Protein AF-A0AAD5FD93-F1 (afdb_monomer_lite)

Organism: Silurus asotus (NCBI:txid30991)

Sequence (125 aa):
MLQTLHIDLDTFLQDMDVNIAHFRHVIRQFSCHVGTFRDMEDEWSETQEKALRRDTHDCPICLSPLRSAEVVLLSCSHLLHQSCLRESELACQDRDATCPLCRSQYVSVPVPDSALLAYRTRYGS

pLDDT: mean 74.2, std 15.77, range [40.16, 93.19]

InterPro domains:
  IPR001841 Zinc finger, RING-type [PF14634] (58-103)
  IPR001841 Zinc finger, RING-type [PS50089] (59-103)
  IPR001841 Zinc finger, RING-type [SM00184] (59-102)
  IPR013083 Zinc finger, RING/FYVE/PHD-type [G3DSA:3.30.40.10] (35-111)
  IPR042862 RING finger protein 32 [PTHR14991] (7-109)

Structure (mmCIF, N/CA/C/O backbone):
data_AF-A0AAD5FD93-F1
#
_entry.id   AF-A0AAD5FD93-F1
#
loop_
_atom_site.group_PDB
_atom_site.id
_atom_site.type_symbol
_atom_site.label_atom_id
_atom_site.label_alt_id
_atom_site.label_comp_id
_atom_site.label_asym_id
_atom_site.label_entity_id
_atom_site.label_seq_id
_atom_site.pdbx_PDB_ins_code
_atom_site.Cartn_x
_atom_site.Cartn_y
_atom_site.Cartn_z
_atom_site.occupancy
_atom_site.B_iso_or_equiv
_atom_site.auth_seq_id
_atom_site.auth_comp_id
_atom_site.auth_asym_id
_atom_site.auth_atom_id
_atom_site.pdbx_PDB_model_num
ATOM 1 N N . MET A 1 1 ? 67.639 -6.539 -17.366 1.00 44.06 1 MET A N 1
ATOM 2 C CA . MET A 1 1 ? 66.647 -5.666 -18.027 1.00 44.06 1 MET A CA 1
ATOM 3 C C . MET A 1 1 ? 65.286 -6.304 -17.801 1.00 44.06 1 MET A C 1
ATOM 5 O O . MET A 1 1 ? 64.961 -7.267 -18.480 1.00 44.06 1 MET A O 1
ATOM 9 N N . LEU A 1 2 ? 64.572 -5.900 -16.749 1.00 47.09 2 LEU A N 1
ATOM 10 C CA . LEU A 1 2 ? 63.269 -6.483 -16.422 1.00 47.09 2 LEU A CA 1
ATOM 11 C C . LEU A 1 2 ? 62.231 -5.864 -17.362 1.00 47.09 2 LEU A C 1
ATOM 13 O O . LEU A 1 2 ? 61.928 -4.681 -17.244 1.00 47.09 2 LEU A O 1
ATOM 17 N N . GLN A 1 3 ? 61.762 -6.648 -18.334 1.00 50.34 3 GLN A N 1
ATOM 18 C CA . GLN A 1 3 ? 60.667 -6.267 -19.219 1.00 50.34 3 GLN A CA 1
ATOM 19 C C . GLN A 1 3 ? 59.382 -6.248 -18.394 1.00 50.34 3 GLN A C 1
ATOM 21 O O . GLN A 1 3 ? 58.836 -7.285 -18.023 1.00 50.34 3 GLN A O 1
ATOM 26 N N . THR A 1 4 ? 58.955 -5.043 -18.043 1.00 56.34 4 THR A N 1
ATOM 27 C CA . THR A 1 4 ? 57.694 -4.772 -17.364 1.00 56.34 4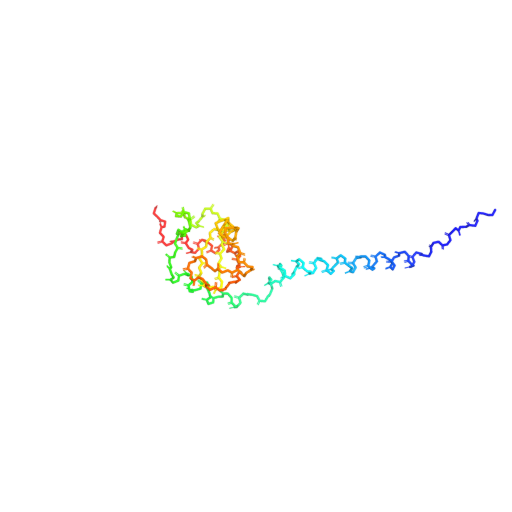 THR A CA 1
ATOM 28 C C . THR A 1 4 ? 56.550 -5.234 -18.259 1.00 56.34 4 THR A C 1
ATOM 30 O O . THR A 1 4 ? 56.420 -4.742 -19.381 1.00 56.34 4 THR A O 1
ATOM 33 N N . LEU A 1 5 ? 55.737 -6.180 -17.778 1.00 58.56 5 LEU A N 1
ATOM 34 C CA . LEU A 1 5 ? 54.456 -6.498 -18.401 1.00 58.56 5 LEU A CA 1
ATOM 35 C C . LEU A 1 5 ? 53.631 -5.212 -18.441 1.00 58.56 5 LEU A C 1
ATOM 37 O O . LEU A 1 5 ? 53.185 -4.717 -17.407 1.00 58.56 5 LEU A O 1
ATOM 41 N N . HIS A 1 6 ? 53.470 -4.671 -19.643 1.00 61.00 6 HIS A N 1
ATOM 42 C CA . HIS A 1 6 ? 52.584 -3.558 -19.928 1.00 61.00 6 HIS A CA 1
ATOM 43 C C . HIS A 1 6 ? 51.153 -4.096 -19.894 1.00 61.00 6 HIS A C 1
ATOM 45 O O . HIS A 1 6 ? 50.553 -4.380 -20.928 1.00 61.00 6 HIS A O 1
ATOM 51 N N . ILE A 1 7 ? 50.638 -4.336 -18.688 1.00 64.25 7 ILE A N 1
ATOM 52 C CA . ILE A 1 7 ? 49.201 -4.487 -18.503 1.00 64.25 7 ILE A CA 1
ATOM 53 C C . ILE A 1 7 ? 48.664 -3.082 -18.691 1.00 64.25 7 ILE A C 1
ATOM 55 O O . ILE A 1 7 ? 48.857 -2.212 -17.843 1.00 64.25 7 ILE A O 1
ATOM 59 N N . ASP A 1 8 ? 48.118 -2.868 -19.880 1.00 66.69 8 ASP A N 1
ATOM 60 C CA . ASP A 1 8 ? 47.498 -1.623 -20.269 1.00 66.69 8 ASP A CA 1
ATOM 61 C C . ASP A 1 8 ? 46.381 -1.311 -19.271 1.00 66.69 8 ASP A C 1
ATOM 63 O O . ASP A 1 8 ? 45.348 -1.984 -19.226 1.00 66.69 8 ASP A O 1
ATOM 67 N N . LEU A 1 9 ? 46.660 -0.346 -18.393 1.00 65.38 9 LEU A N 1
ATOM 68 C CA . LEU A 1 9 ? 45.765 0.038 -17.310 1.00 65.38 9 LEU A CA 1
ATOM 69 C C . LEU A 1 9 ? 44.420 0.498 -17.880 1.00 65.38 9 LEU A C 1
ATOM 71 O O . LEU A 1 9 ? 43.390 0.241 -17.268 1.00 65.38 9 LEU A O 1
ATOM 75 N N . ASP A 1 10 ? 44.428 1.079 -19.079 1.00 64.88 10 ASP A N 1
ATOM 76 C CA . ASP A 1 10 ? 43.229 1.514 -19.786 1.00 64.88 10 ASP A CA 1
ATOM 77 C C . ASP A 1 10 ? 42.339 0.326 -20.176 1.00 64.88 10 ASP A C 1
ATOM 79 O O . ASP A 1 10 ? 41.133 0.370 -19.942 1.00 64.88 10 ASP A O 1
ATOM 83 N N . THR A 1 11 ? 42.919 -0.777 -20.662 1.00 69.81 11 THR A N 1
ATOM 84 C CA . THR A 1 11 ? 42.181 -2.023 -20.938 1.00 69.81 11 THR A CA 1
ATOM 85 C C . THR A 1 11 ? 41.591 -2.639 -19.658 1.00 69.81 11 THR A C 1
ATOM 87 O O . THR A 1 11 ? 40.436 -3.059 -19.645 1.00 69.81 11 THR A O 1
ATOM 90 N N . PHE A 1 12 ? 42.336 -2.660 -18.545 1.00 68.50 12 PHE A N 1
ATOM 91 C CA . PHE A 1 12 ? 41.821 -3.188 -17.271 1.00 68.50 12 PHE A CA 1
ATOM 92 C C . PHE A 1 12 ? 40.693 -2.322 -16.686 1.00 68.50 12 PHE A C 1
ATOM 94 O O . PHE A 1 12 ? 39.692 -2.847 -16.197 1.00 68.50 12 PHE A O 1
ATOM 101 N N . LEU A 1 13 ? 40.834 -0.996 -16.753 1.00 67.19 13 LEU A N 1
ATOM 102 C CA . LEU A 1 13 ? 39.798 -0.063 -16.310 1.00 67.19 13 LEU A CA 1
ATOM 103 C C . LEU A 1 13 ? 38.541 -0.167 -17.189 1.00 67.19 13 LEU A C 1
ATOM 105 O O . LEU A 1 13 ? 37.435 -0.160 -16.653 1.00 67.19 13 LEU A O 1
ATOM 109 N N . GLN A 1 14 ? 38.696 -0.379 -18.501 1.00 69.19 14 GLN A N 1
ATOM 110 C CA . GLN A 1 14 ? 37.578 -0.638 -19.416 1.00 69.19 14 GLN A CA 1
ATOM 111 C C . GLN A 1 14 ? 36.818 -1.924 -19.064 1.00 69.19 14 GLN A C 1
ATOM 113 O O . GLN A 1 14 ? 35.586 -1.913 -19.022 1.00 69.19 14 GLN A O 1
ATOM 118 N N . ASP A 1 15 ? 37.518 -3.015 -18.746 1.00 68.56 15 ASP A N 1
ATOM 119 C CA . ASP A 1 15 ? 36.878 -4.270 -18.328 1.00 68.56 15 ASP A CA 1
ATOM 120 C C . ASP A 1 15 ? 36.118 -4.117 -16.998 1.00 68.56 15 ASP A C 1
ATOM 122 O O . ASP A 1 15 ? 35.014 -4.651 -16.824 1.00 68.56 15 ASP A O 1
ATOM 126 N N . MET A 1 16 ? 36.665 -3.343 -16.056 1.00 74.69 16 MET A N 1
ATOM 127 C CA . MET A 1 16 ? 35.966 -3.008 -14.814 1.00 74.69 16 MET A CA 1
AT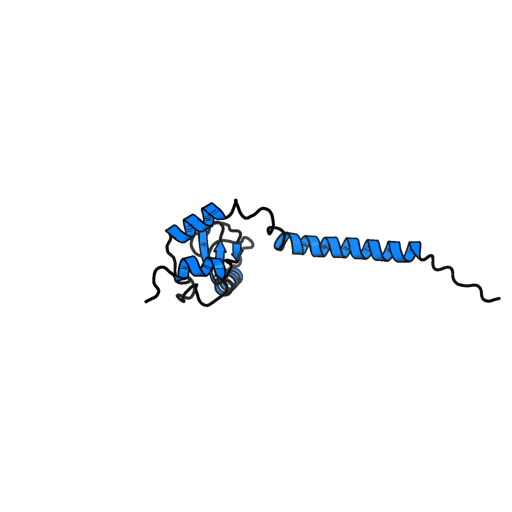OM 128 C C . MET A 1 16 ? 34.715 -2.161 -15.071 1.00 74.69 16 MET A C 1
ATOM 130 O O . MET A 1 16 ? 33.673 -2.425 -14.466 1.00 74.69 16 MET A O 1
ATOM 134 N N . ASP A 1 17 ? 34.780 -1.194 -15.986 1.00 74.81 17 ASP A N 1
ATOM 135 C CA . ASP A 1 17 ? 33.643 -0.351 -16.360 1.00 74.81 17 ASP A CA 1
ATOM 136 C C . ASP A 1 17 ? 32.515 -1.153 -17.021 1.00 74.81 17 ASP A C 1
ATOM 138 O O . ASP A 1 17 ? 31.342 -0.912 -16.725 1.00 74.81 17 ASP A O 1
ATOM 142 N N . VAL A 1 18 ? 32.840 -2.159 -17.844 1.00 75.62 18 VAL A N 1
ATOM 143 C CA . VAL A 1 18 ? 31.854 -3.098 -18.414 1.00 75.62 18 VAL A CA 1
ATOM 144 C C . VAL A 1 18 ? 31.136 -3.862 -17.305 1.00 75.62 18 VAL A C 1
ATOM 146 O O . VAL A 1 18 ? 29.906 -3.976 -17.308 1.00 75.62 18 VAL A O 1
ATOM 149 N N . ASN A 1 19 ? 31.883 -4.344 -16.314 1.00 72.88 19 ASN A N 1
ATOM 150 C CA . ASN A 1 19 ? 31.307 -5.075 -15.195 1.00 72.88 19 ASN A CA 1
ATOM 151 C C . ASN A 1 19 ? 30.449 -4.156 -14.304 1.00 72.88 19 ASN A C 1
ATOM 153 O O . ASN A 1 19 ? 29.333 -4.512 -13.930 1.00 72.88 19 ASN A O 1
ATOM 157 N N . ILE A 1 20 ? 30.903 -2.927 -14.035 1.00 79.81 20 ILE A N 1
ATOM 158 C CA . ILE A 1 20 ? 30.124 -1.901 -13.325 1.00 79.81 20 ILE A CA 1
ATOM 159 C C . ILE A 1 20 ? 28.861 -1.535 -14.111 1.00 79.81 20 ILE A C 1
ATOM 161 O O . ILE A 1 20 ? 27.808 -1.362 -13.502 1.00 79.81 20 ILE A O 1
ATOM 165 N N . ALA A 1 21 ? 28.915 -1.442 -15.440 1.00 72.81 21 ALA A N 1
ATOM 166 C CA . ALA A 1 21 ? 27.741 -1.208 -16.278 1.00 72.81 21 ALA A CA 1
ATOM 167 C C . ALA A 1 21 ? 26.739 -2.371 -16.187 1.00 72.81 21 ALA A C 1
ATOM 169 O O . ALA A 1 21 ? 25.531 -2.142 -16.083 1.00 72.81 21 ALA A O 1
ATOM 170 N N . HIS A 1 22 ? 27.234 -3.608 -16.140 1.00 70.44 22 HIS A N 1
ATOM 171 C CA . HIS A 1 22 ? 26.413 -4.803 -15.969 1.00 70.44 22 HIS A CA 1
ATOM 172 C C . HIS A 1 22 ? 25.763 -4.863 -14.575 1.00 70.44 22 HIS A C 1
ATOM 174 O O . HIS A 1 22 ? 24.551 -5.047 -14.455 1.00 70.44 22 HIS A O 1
ATOM 180 N N . PHE A 1 23 ? 26.518 -4.589 -13.507 1.00 68.56 23 PHE A N 1
ATOM 181 C CA . PHE A 1 23 ? 25.958 -4.484 -12.157 1.00 68.56 23 PHE A CA 1
ATOM 182 C C . PHE A 1 23 ? 25.015 -3.296 -12.013 1.00 68.56 23 PHE A C 1
ATOM 184 O O . PHE A 1 23 ? 23.992 -3.420 -11.351 1.00 68.56 23 PHE A O 1
ATOM 191 N N . ARG A 1 24 ? 25.287 -2.167 -12.675 1.00 73.56 24 ARG A N 1
ATOM 192 C CA . ARG A 1 24 ? 24.354 -1.039 -12.765 1.00 73.56 24 ARG A CA 1
ATOM 193 C C . ARG A 1 24 ? 23.057 -1.439 -13.449 1.00 73.56 24 ARG A C 1
ATOM 195 O O . ARG A 1 24 ? 22.017 -0.963 -13.019 1.00 73.56 24 ARG A O 1
ATOM 202 N N . HIS A 1 25 ? 23.083 -2.305 -14.461 1.00 65.50 25 HIS A N 1
ATOM 203 C CA . HIS A 1 25 ? 21.867 -2.818 -15.093 1.00 65.50 25 HIS A CA 1
ATOM 204 C C . HIS A 1 25 ? 21.040 -3.658 -14.117 1.00 65.50 25 HIS A C 1
ATOM 206 O O . HIS A 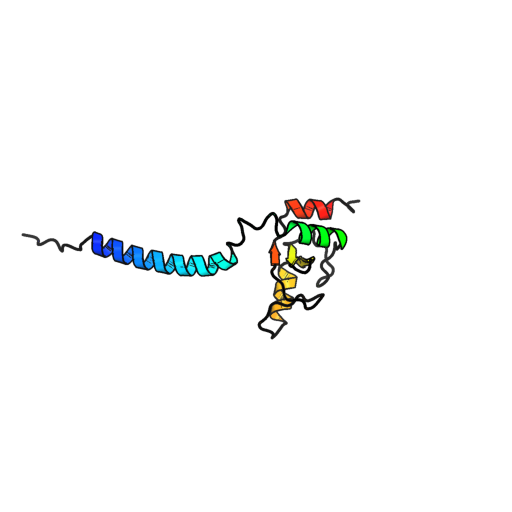1 25 ? 19.848 -3.412 -13.965 1.00 65.50 25 HIS A O 1
ATOM 212 N N . VAL A 1 26 ? 21.680 -4.568 -13.384 1.00 68.75 26 VAL A N 1
ATOM 213 C CA . VAL A 1 26 ? 21.025 -5.389 -12.356 1.00 68.75 26 VAL A CA 1
ATOM 214 C C . VAL A 1 26 ? 20.510 -4.523 -11.198 1.00 68.75 26 VAL A C 1
ATOM 216 O O . VAL A 1 26 ? 19.348 -4.625 -10.816 1.00 68.75 26 VAL A O 1
ATOM 219 N N . ILE A 1 27 ? 21.318 -3.584 -10.694 1.00 66.69 27 ILE A N 1
ATOM 220 C CA . ILE A 1 27 ? 20.902 -2.588 -9.696 1.00 66.69 27 ILE A CA 1
ATOM 221 C C . ILE A 1 27 ? 19.749 -1.753 -10.241 1.00 66.69 27 ILE A C 1
ATOM 223 O O . ILE A 1 27 ? 18.849 -1.451 -9.477 1.00 66.69 27 ILE A O 1
ATOM 227 N N . ARG A 1 28 ? 19.715 -1.414 -11.535 1.00 57.62 28 ARG A N 1
ATOM 228 C CA . ARG A 1 28 ? 18.605 -0.696 -12.178 1.00 57.62 28 ARG A CA 1
ATOM 229 C C . ARG A 1 28 ? 17.361 -1.570 -12.345 1.00 57.62 28 ARG A C 1
ATOM 231 O O . ARG A 1 28 ? 16.270 -1.036 -12.218 1.00 57.62 28 ARG A O 1
ATOM 238 N N . GLN A 1 29 ? 17.497 -2.880 -12.554 1.00 57.78 29 GLN A N 1
ATOM 239 C CA . GLN A 1 29 ? 16.383 -3.840 -12.518 1.00 57.78 29 GLN A CA 1
ATOM 240 C C . GLN A 1 29 ? 15.813 -4.019 -11.107 1.00 57.78 29 GLN A C 1
ATOM 242 O O . GLN A 1 29 ? 14.616 -4.213 -10.952 1.00 57.78 29 GLN A O 1
ATOM 247 N N . PHE A 1 30 ? 16.626 -3.907 -10.058 1.00 48.19 30 PHE A N 1
ATOM 248 C CA . PHE A 1 30 ? 16.110 -3.865 -8.685 1.00 48.19 30 PHE A CA 1
ATOM 249 C C . PHE A 1 30 ? 15.634 -2.461 -8.296 1.00 48.19 30 PHE A C 1
ATOM 251 O O . PHE A 1 30 ? 14.664 -2.293 -7.567 1.00 48.19 30 PHE A O 1
ATOM 258 N N . SER A 1 31 ? 16.256 -1.429 -8.852 1.00 43.53 31 SER A N 1
ATOM 259 C CA . SER A 1 31 ? 15.879 -0.033 -8.658 1.00 43.53 31 SER A CA 1
ATOM 260 C C . SER A 1 31 ? 14.721 0.383 -9.556 1.00 43.53 31 SER A C 1
ATOM 262 O O . SER A 1 31 ? 14.248 1.488 -9.393 1.00 43.53 31 SER A O 1
ATOM 264 N N . CYS A 1 32 ? 14.199 -0.447 -10.461 1.00 48.78 32 CYS A N 1
ATOM 265 C CA . CYS A 1 32 ? 12.864 -0.223 -11.022 1.00 48.78 32 CYS A CA 1
ATOM 266 C C . CYS A 1 32 ? 11.768 -0.709 -10.057 1.00 48.78 32 CYS A C 1
ATOM 268 O O . CYS A 1 32 ? 10.635 -0.259 -10.163 1.00 48.78 32 CYS A O 1
ATOM 270 N N . HIS A 1 33 ? 12.126 -1.524 -9.055 1.00 46.91 33 HIS A N 1
ATOM 271 C CA . HIS A 1 33 ? 11.296 -1.796 -7.877 1.00 46.91 33 HIS A CA 1
ATOM 272 C C . HIS A 1 33 ? 11.413 -0.710 -6.787 1.00 46.91 33 HIS A C 1
ATOM 274 O O . HIS A 1 33 ? 10.510 -0.579 -5.971 1.00 46.91 33 HIS A O 1
ATOM 280 N N . VAL A 1 34 ? 12.497 0.082 -6.766 1.00 51.09 34 VAL A N 1
ATOM 281 C CA . VAL A 1 34 ? 12.744 1.141 -5.752 1.00 51.09 34 VAL A CA 1
ATOM 282 C C . VAL A 1 34 ? 12.628 2.570 -6.327 1.00 51.09 34 VAL A C 1
ATOM 284 O O . VAL A 1 34 ? 12.456 3.536 -5.597 1.00 51.09 34 VAL A O 1
ATOM 287 N N . GLY A 1 35 ? 12.702 2.731 -7.647 1.00 40.16 35 GLY A N 1
ATOM 288 C CA . GLY A 1 35 ? 12.850 3.996 -8.381 1.00 40.16 35 GLY A CA 1
ATOM 289 C C . GLY A 1 35 ? 11.546 4.639 -8.834 1.00 40.16 35 GLY A C 1
ATOM 290 O O . GLY A 1 35 ? 11.572 5.536 -9.670 1.00 40.16 35 GLY A O 1
ATOM 291 N N . THR A 1 36 ? 10.422 4.234 -8.253 1.00 45.78 36 THR A N 1
ATOM 292 C CA . THR A 1 36 ? 9.187 5.028 -8.251 1.00 45.78 36 THR A CA 1
ATOM 293 C C . THR A 1 36 ? 9.259 6.203 -7.263 1.00 45.78 36 THR A C 1
ATOM 295 O O . THR A 1 36 ? 8.301 6.941 -7.100 1.00 45.78 36 THR A O 1
ATOM 298 N N . PHE A 1 37 ? 10.396 6.426 -6.597 1.00 47.56 37 PHE A N 1
ATOM 299 C CA . PHE A 1 37 ? 10.487 7.309 -5.433 1.00 47.56 37 PHE A CA 1
ATOM 300 C C . PHE A 1 37 ? 10.620 8.819 -5.694 1.00 47.56 37 PHE A C 1
ATOM 302 O O . PHE A 1 37 ? 10.816 9.550 -4.726 1.00 47.56 37 PHE A O 1
ATOM 309 N N . ARG A 1 38 ? 10.570 9.329 -6.936 1.00 42.44 38 ARG A N 1
ATOM 310 C CA . ARG A 1 38 ? 10.836 10.772 -7.147 1.00 42.44 38 ARG A CA 1
ATOM 311 C C . ARG A 1 38 ? 9.850 11.582 -7.986 1.00 42.44 38 ARG A C 1
ATOM 313 O O . ARG A 1 38 ? 9.940 12.797 -7.917 1.00 42.44 38 ARG A O 1
ATOM 320 N N . ASP A 1 39 ? 8.862 10.954 -8.617 1.00 45.56 39 ASP A N 1
ATOM 321 C CA . ASP A 1 39 ? 7.742 11.652 -9.279 1.00 45.56 39 ASP A CA 1
ATOM 322 C C . ASP A 1 39 ? 6.376 11.082 -8.823 1.00 45.56 39 ASP A C 1
ATOM 324 O O . ASP A 1 39 ? 5.444 10.961 -9.607 1.00 45.56 39 ASP A O 1
ATOM 328 N N . MET A 1 40 ? 6.263 10.665 -7.551 1.00 48.12 40 MET A N 1
ATOM 329 C CA . MET A 1 40 ? 5.092 9.948 -7.000 1.00 48.12 40 MET A CA 1
ATOM 330 C C . MET A 1 40 ? 4.260 10.746 -5.980 1.00 48.12 40 MET A C 1
ATOM 332 O O . MET A 1 40 ? 3.286 10.216 -5.447 1.00 48.12 40 MET A O 1
ATOM 336 N N . GLU A 1 41 ? 4.642 11.979 -5.643 1.00 53.31 41 GLU A N 1
ATOM 337 C CA . GLU A 1 41 ? 3.941 12.745 -4.598 1.00 53.31 41 GLU A CA 1
ATOM 338 C C . GLU A 1 41 ? 2.530 13.164 -5.039 1.00 53.31 41 GLU A C 1
ATOM 340 O O . GLU A 1 41 ? 1.576 13.010 -4.274 1.00 53.31 41 GLU A O 1
ATOM 345 N N . ASP A 1 42 ? 2.369 13.588 -6.295 1.00 59.16 42 ASP A N 1
ATOM 346 C CA . ASP A 1 42 ? 1.065 14.004 -6.824 1.00 59.16 42 ASP A CA 1
ATOM 347 C C . ASP A 1 42 ? 0.138 12.808 -7.118 1.00 59.16 42 ASP A C 1
ATOM 349 O O . ASP A 1 42 ? -1.068 12.875 -6.878 1.00 59.16 42 ASP A O 1
ATOM 353 N N . GLU A 1 43 ? 0.688 11.681 -7.583 1.00 65.88 43 GLU A N 1
ATOM 354 C CA . GLU A 1 43 ? -0.097 10.531 -8.061 1.00 65.88 43 GLU A CA 1
ATOM 355 C C . GLU A 1 43 ? -0.782 9.743 -6.927 1.00 65.88 43 GLU A C 1
ATOM 357 O O . GLU A 1 43 ? -1.863 9.175 -7.103 1.00 65.88 43 GLU A O 1
ATOM 362 N N . TRP A 1 44 ? -0.200 9.736 -5.724 1.00 76.88 44 TRP A N 1
ATOM 363 C CA . TRP A 1 44 ? -0.753 9.004 -4.576 1.00 76.88 44 TRP A CA 1
ATOM 364 C C . TRP A 1 44 ? -1.639 9.845 -3.663 1.00 76.88 44 TRP A C 1
ATOM 366 O O . TRP A 1 44 ? -2.309 9.279 -2.797 1.00 76.88 44 TRP A O 1
ATOM 376 N N . SER A 1 45 ? -1.707 11.159 -3.881 1.00 79.81 45 SER A N 1
ATOM 377 C CA . SER A 1 45 ? -2.503 12.079 -3.064 1.00 79.81 45 SER A CA 1
ATOM 378 C C . SER A 1 45 ? -3.994 11.707 -3.064 1.00 79.81 45 SER A C 1
ATOM 380 O O . SER A 1 45 ? -4.599 11.520 -2.006 1.00 79.81 45 SER A O 1
ATOM 382 N N . GLU A 1 46 ? -4.581 11.456 -4.241 1.00 83.31 46 GLU A N 1
ATOM 383 C CA . GLU A 1 46 ? -5.993 11.055 -4.349 1.00 83.31 46 GLU A CA 1
ATOM 384 C C . GLU A 1 46 ? -6.256 9.686 -3.691 1.00 83.31 46 GLU A C 1
ATOM 386 O O . GLU A 1 46 ? -7.279 9.466 -3.035 1.00 83.31 46 GLU A O 1
ATOM 391 N N . THR A 1 47 ? -5.319 8.749 -3.841 1.00 82.19 47 THR A N 1
ATOM 392 C CA . THR A 1 47 ? -5.416 7.402 -3.259 1.00 82.19 47 THR A CA 1
ATOM 393 C C . THR A 1 47 ? -5.328 7.449 -1.734 1.00 82.19 47 THR A C 1
ATOM 395 O O . THR A 1 47 ? -6.075 6.739 -1.055 1.00 82.19 47 THR A O 1
ATOM 398 N N . GLN A 1 48 ? -4.465 8.308 -1.185 1.00 81.31 48 GLN A N 1
ATOM 399 C CA . GLN A 1 48 ? -4.369 8.563 0.251 1.00 81.31 48 GLN A CA 1
ATOM 400 C C . GLN A 1 48 ? -5.649 9.203 0.787 1.00 81.31 48 GLN A C 1
ATOM 402 O O . GLN A 1 48 ? -6.169 8.765 1.810 1.00 81.31 48 GLN A O 1
ATOM 407 N N . GLU A 1 49 ? -6.209 10.181 0.077 1.00 81.75 49 GLU A N 1
ATOM 408 C CA . GLU A 1 49 ? -7.465 10.814 0.473 1.00 81.75 49 GLU A CA 1
ATOM 409 C C . GLU A 1 49 ? -8.631 9.807 0.476 1.00 81.75 49 GLU A C 1
ATOM 411 O O . GLU A 1 49 ? -9.437 9.770 1.409 1.00 81.75 49 GLU A O 1
ATOM 416 N N . LYS A 1 50 ? -8.695 8.919 -0.527 1.00 84.94 50 LYS A N 1
ATOM 417 C CA . LYS A 1 50 ? -9.656 7.801 -0.564 1.00 84.94 50 LYS A CA 1
ATOM 418 C C . LYS A 1 50 ? -9.480 6.854 0.621 1.00 84.94 50 LYS A C 1
ATOM 420 O O . LYS A 1 50 ? -10.480 6.429 1.196 1.00 84.94 50 LYS A O 1
ATOM 425 N N . ALA A 1 51 ? -8.244 6.526 0.988 1.00 83.81 51 ALA A N 1
ATOM 426 C CA . ALA A 1 51 ? -7.961 5.669 2.135 1.00 83.81 51 ALA A CA 1
ATOM 427 C C . ALA A 1 51 ? -8.370 6.333 3.461 1.00 83.81 51 ALA A C 1
ATOM 429 O O . ALA A 1 51 ? -9.021 5.690 4.283 1.00 83.81 51 ALA A O 1
ATOM 430 N N . LEU A 1 52 ? -8.107 7.635 3.623 1.00 80.00 52 LEU A N 1
ATOM 431 C CA . LEU A 1 52 ? -8.576 8.422 4.768 1.00 80.00 52 LEU A CA 1
ATOM 432 C C . LEU A 1 52 ? -10.106 8.442 4.857 1.00 80.00 52 LEU A C 1
ATOM 434 O O . LEU A 1 52 ? -10.657 8.272 5.939 1.00 80.00 52 LEU A O 1
ATOM 438 N N . ARG A 1 53 ? -10.812 8.592 3.727 1.00 81.88 53 ARG A N 1
ATOM 439 C CA . ARG A 1 53 ? -12.286 8.541 3.694 1.00 81.88 53 ARG A CA 1
ATOM 440 C C . ARG A 1 53 ? -12.862 7.184 4.091 1.00 81.88 53 ARG A C 1
ATOM 442 O O . ARG A 1 53 ? -13.980 7.141 4.594 1.00 81.88 53 ARG A O 1
ATOM 449 N N . ARG A 1 54 ? -12.140 6.088 3.842 1.00 81.62 54 ARG A N 1
ATOM 450 C CA . ARG A 1 54 ? -12.549 4.742 4.279 1.00 81.62 54 ARG A CA 1
ATOM 451 C C . ARG A 1 54 ? -12.393 4.531 5.783 1.00 81.62 54 ARG A C 1
ATOM 453 O O . ARG A 1 54 ? -12.943 3.556 6.282 1.00 81.62 54 ARG A O 1
ATOM 460 N N . ASP A 1 55 ? -11.657 5.410 6.465 1.00 76.44 55 ASP A N 1
ATOM 461 C CA . ASP A 1 55 ? -11.491 5.440 7.922 1.00 76.44 55 ASP A CA 1
ATOM 462 C C . ASP A 1 55 ? -11.165 4.056 8.517 1.00 76.44 55 ASP A C 1
ATOM 464 O O . ASP A 1 55 ? -11.753 3.596 9.492 1.00 76.44 55 ASP A O 1
ATOM 468 N N . THR A 1 56 ? -10.258 3.331 7.855 1.00 81.44 56 THR A N 1
ATOM 469 C CA . THR A 1 56 ? -9.853 1.980 8.260 1.00 81.44 56 THR A CA 1
ATOM 470 C C . THR A 1 56 ? -8.683 2.062 9.236 1.00 81.44 56 THR A C 1
ATOM 472 O O . THR A 1 56 ? -7.604 2.521 8.866 1.00 81.44 56 THR A O 1
ATOM 475 N N . HIS A 1 57 ? -8.893 1.591 10.467 1.00 82.50 57 HIS A N 1
ATOM 476 C CA . HIS A 1 57 ? -7.915 1.703 11.565 1.00 82.50 57 HIS A CA 1
ATOM 477 C C . HIS A 1 57 ? -7.246 0.383 11.939 1.00 82.50 57 HIS A C 1
ATOM 479 O O . HIS A 1 57 ? -6.125 0.382 12.452 1.00 82.50 57 HIS A O 1
ATOM 485 N N . ASP A 1 58 ? -7.911 -0.732 11.650 1.00 90.06 58 ASP A N 1
ATOM 486 C CA . ASP A 1 58 ? -7.413 -2.081 11.893 1.00 90.06 58 ASP A CA 1
ATOM 487 C C . ASP A 1 58 ? -7.118 -2.774 10.566 1.00 90.06 58 ASP A C 1
ATOM 489 O O . ASP A 1 58 ? -7.812 -2.583 9.567 1.00 90.06 58 ASP A O 1
ATOM 493 N N . CYS A 1 59 ? -6.075 -3.598 10.551 1.00 91.94 59 CYS A N 1
ATOM 494 C CA . CYS A 1 59 ? -5.734 -4.400 9.392 1.00 91.94 59 CYS A CA 1
ATOM 495 C C . CYS A 1 59 ? -6.831 -5.457 9.182 1.00 91.94 59 CYS A C 1
ATOM 497 O O . CYS A 1 59 ? -6.995 -6.322 10.042 1.00 91.94 59 CYS A O 1
ATOM 499 N N . PRO A 1 60 ? -7.542 -5.476 8.044 1.00 91.62 60 PRO A N 1
ATOM 500 C CA . PRO A 1 60 ? -8.649 -6.409 7.818 1.00 91.62 60 PRO A CA 1
ATOM 501 C C . PRO A 1 60 ? -8.229 -7.885 7.713 1.00 91.62 60 PRO A C 1
ATOM 503 O O . PRO A 1 60 ? -9.090 -8.758 7.715 1.00 91.62 60 PRO A O 1
ATOM 506 N N . ILE A 1 61 ? -6.926 -8.179 7.634 1.00 93.00 61 ILE A N 1
ATOM 507 C CA . ILE A 1 61 ? -6.402 -9.553 7.621 1.00 93.00 61 ILE A CA 1
ATOM 508 C C . ILE A 1 61 ? -6.183 -10.078 9.045 1.00 93.00 61 ILE A C 1
ATOM 510 O O . ILE A 1 61 ? -6.617 -11.180 9.364 1.00 93.00 61 ILE A O 1
ATOM 514 N N . CYS A 1 62 ? -5.505 -9.310 9.907 1.00 93.12 62 CYS A N 1
ATOM 515 C CA . CYS A 1 62 ? -5.143 -9.758 11.260 1.00 93.12 62 CYS A CA 1
ATOM 516 C C . CYS A 1 62 ? -5.960 -9.108 12.385 1.00 93.12 62 CYS A C 1
ATOM 518 O O . CYS A 1 62 ? -5.725 -9.402 13.555 1.00 93.12 62 CYS A O 1
ATOM 520 N N . LEU A 1 63 ? -6.882 -8.205 12.043 1.00 91.88 63 LEU A N 1
ATOM 521 C CA . LEU A 1 63 ? -7.762 -7.474 12.962 1.00 91.88 63 LEU A CA 1
ATOM 522 C C . LEU A 1 63 ? -7.013 -6.692 14.051 1.00 91.88 63 LEU A C 1
ATOM 524 O O . LEU A 1 63 ? -7.558 -6.400 15.111 1.00 91.88 63 LEU A O 1
ATOM 528 N N . SER A 1 64 ? -5.743 -6.378 13.799 1.00 91.06 64 SER A N 1
ATOM 529 C CA . SER A 1 64 ? -4.895 -5.607 14.703 1.00 91.06 64 SER A CA 1
ATOM 530 C C . SER A 1 64 ? -4.713 -4.186 14.177 1.00 91.06 64 SER A C 1
ATOM 532 O O . SER A 1 64 ? -4.692 -3.999 12.957 1.00 91.06 64 SER A O 1
ATOM 534 N N . PRO A 1 65 ? -4.499 -3.200 15.058 1.00 89.00 65 PRO A N 1
ATOM 535 C CA . PRO A 1 65 ? -4.344 -1.814 14.650 1.00 89.00 65 PRO A CA 1
ATOM 536 C C . PRO A 1 65 ? -3.233 -1.570 13.631 1.00 89.00 65 PRO A C 1
ATOM 538 O O . PRO A 1 65 ? -2.097 -1.984 13.841 1.00 89.00 65 PRO A O 1
ATOM 541 N N . LEU A 1 66 ? -3.517 -0.768 12.604 1.00 86.38 66 LEU A N 1
ATOM 542 C CA . LEU A 1 66 ? -2.539 -0.341 11.592 1.00 86.38 66 LEU A CA 1
ATOM 543 C C . LEU A 1 66 ? -1.443 0.577 12.167 1.00 86.38 66 LEU A C 1
ATOM 545 O O . LEU A 1 66 ? -0.447 0.867 11.523 1.00 86.38 66 LEU A O 1
ATOM 549 N N . ARG A 1 67 ? -1.581 1.045 13.411 1.00 76.06 67 ARG A N 1
ATOM 550 C CA . ARG A 1 67 ? -0.605 1.943 14.050 1.00 76.06 67 ARG A CA 1
ATOM 551 C C . ARG A 1 67 ? 0.665 1.251 14.553 1.00 76.06 67 ARG A C 1
ATOM 553 O O . ARG A 1 67 ? 1.598 1.970 14.896 1.00 76.06 67 ARG A O 1
ATOM 560 N N . SER A 1 68 ? 0.693 -0.076 14.670 1.00 69.31 68 SER A N 1
ATOM 561 C CA . SER A 1 68 ? 1.759 -0.804 15.383 1.00 69.31 68 SER A CA 1
ATOM 562 C C . SER A 1 68 ? 2.843 -1.428 14.500 1.00 69.31 68 SER A C 1
ATOM 564 O O . SER A 1 68 ? 3.790 -1.989 15.044 1.00 69.31 68 SER A O 1
ATOM 566 N N . ALA A 1 69 ? 2.723 -1.366 13.174 1.00 74.75 69 ALA A N 1
ATOM 567 C CA . ALA A 1 69 ? 3.661 -2.018 12.262 1.00 74.75 69 ALA A CA 1
ATOM 568 C C . ALA A 1 69 ? 3.770 -1.273 10.925 1.00 74.75 69 ALA A C 1
ATOM 570 O O . ALA A 1 69 ? 3.047 -0.311 10.685 1.00 74.75 69 ALA A O 1
ATOM 571 N N . GLU A 1 70 ? 4.670 -1.738 10.056 1.00 88.50 70 GLU A N 1
ATOM 572 C CA . GLU A 1 70 ? 4.819 -1.232 8.690 1.00 88.50 70 GLU A CA 1
ATOM 573 C C . GLU A 1 70 ? 3.506 -1.408 7.917 1.00 88.50 70 GLU A C 1
ATOM 575 O O . GLU A 1 70 ? 3.044 -2.532 7.687 1.00 88.50 70 GLU A O 1
ATOM 580 N N . VAL A 1 71 ? 2.893 -0.289 7.533 1.00 90.12 71 VAL A N 1
ATOM 581 C CA . VAL A 1 71 ? 1.646 -0.249 6.765 1.00 90.12 71 VAL A CA 1
ATOM 582 C C . VAL A 1 71 ? 1.948 0.038 5.308 1.00 90.12 71 VAL A C 1
ATOM 584 O O . VAL A 1 71 ? 2.789 0.874 4.978 1.00 90.12 71 VAL A O 1
ATOM 587 N N . VAL A 1 72 ? 1.195 -0.612 4.434 1.00 91.38 72 VAL A N 1
ATOM 588 C CA . VAL A 1 72 ? 1.211 -0.377 2.995 1.00 91.38 72 VAL A CA 1
ATOM 589 C C . VAL A 1 72 ? -0.153 0.111 2.521 1.00 91.38 72 VAL A C 1
ATOM 591 O O . VAL A 1 72 ? -1.195 -0.367 2.979 1.00 91.38 72 VAL A O 1
ATOM 594 N N . LEU A 1 73 ? -0.133 1.063 1.590 1.00 91.38 73 LEU A N 1
ATOM 595 C CA . LEU A 1 73 ? -1.294 1.556 0.860 1.00 91.38 73 LEU A CA 1
ATOM 596 C C . LEU A 1 73 ? -1.279 0.971 -0.550 1.00 91.38 73 LEU A C 1
ATOM 598 O O . LEU A 1 73 ? -0.324 1.156 -1.302 1.00 91.38 73 LEU A O 1
ATOM 602 N N . LEU A 1 74 ? -2.353 0.280 -0.913 1.00 92.50 74 LEU A N 1
ATOM 603 C CA . LEU A 1 74 ? -2.553 -0.236 -2.263 1.00 92.50 74 LEU A CA 1
ATOM 604 C C . LEU A 1 74 ? -3.168 0.835 -3.176 1.00 92.50 74 LEU A C 1
ATOM 606 O O . LEU A 1 74 ? -3.946 1.666 -2.707 1.00 92.50 74 LEU A O 1
ATOM 610 N N . SER A 1 75 ? -2.920 0.769 -4.488 1.00 91.69 75 SER A N 1
ATOM 611 C CA . SER A 1 75 ? -3.526 1.671 -5.491 1.00 91.69 75 SER A CA 1
ATOM 612 C C . SER A 1 75 ? -5.057 1.599 -5.529 1.00 91.69 75 SER A C 1
ATOM 614 O O . SER A 1 75 ? -5.725 2.563 -5.886 1.00 91.69 75 SER A O 1
ATOM 616 N N . CYS A 1 76 ? -5.644 0.493 -5.064 1.00 91.88 76 CYS A N 1
ATOM 617 C CA . CYS A 1 76 ? -7.085 0.365 -4.833 1.00 91.88 76 CYS A CA 1
ATOM 618 C C . CYS A 1 76 ? -7.573 1.044 -3.531 1.00 91.88 76 CYS A C 1
ATOM 620 O O . CYS A 1 76 ? -8.705 0.805 -3.101 1.00 91.88 76 CYS A O 1
ATOM 622 N N . SER A 1 77 ? -6.722 1.842 -2.878 1.00 92.12 77 SER A N 1
ATOM 623 C CA . SER A 1 77 ? -6.945 2.594 -1.632 1.00 92.12 77 SER A CA 1
ATOM 624 C C . SER A 1 77 ? -7.197 1.742 -0.378 1.00 92.12 77 SER A C 1
ATOM 626 O O . SER A 1 77 ? -7.933 2.156 0.519 1.00 92.12 77 SER A O 1
ATOM 628 N N . HIS A 1 78 ? -6.662 0.522 -0.322 1.00 92.50 78 HIS A N 1
ATOM 629 C CA . HIS A 1 78 ? -6.759 -0.341 0.861 1.00 92.50 78 HIS A CA 1
ATOM 630 C C . HIS A 1 78 ? -5.465 -0.311 1.672 1.00 92.50 78 HIS A C 1
ATOM 632 O O . 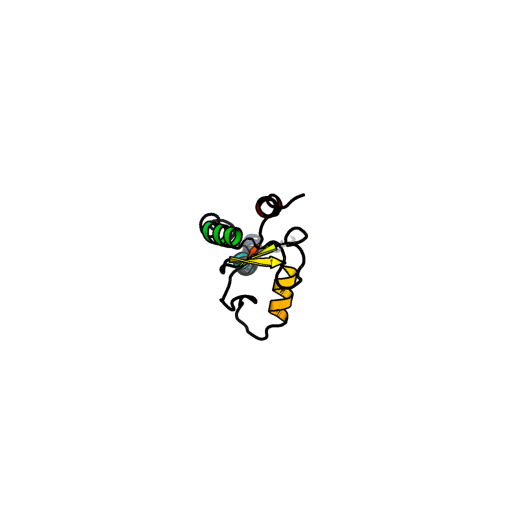HIS A 1 78 ? -4.381 -0.309 1.090 1.00 92.50 78 HIS A O 1
ATOM 638 N N . LEU A 1 79 ? -5.601 -0.313 2.999 1.00 92.31 79 LEU A N 1
ATOM 639 C CA . LEU A 1 79 ? -4.492 -0.314 3.950 1.00 92.31 79 LEU A CA 1
ATOM 640 C C . LEU A 1 79 ? -4.355 -1.684 4.611 1.00 92.31 79 LEU A C 1
ATOM 642 O O . LEU A 1 79 ? -5.342 -2.278 5.047 1.00 92.31 79 LEU A O 1
ATOM 646 N N . LEU A 1 80 ? -3.124 -2.176 4.679 1.00 92.81 80 LEU A N 1
ATOM 647 C CA . LEU A 1 80 ? -2.772 -3.476 5.242 1.00 92.81 80 LEU A CA 1
ATOM 648 C C . LEU A 1 80 ? -1.421 -3.366 5.947 1.00 92.81 80 LEU A C 1
ATOM 650 O O . LEU A 1 80 ? -0.604 -2.515 5.601 1.00 92.81 80 LEU A O 1
ATOM 654 N N . HIS A 1 81 ? -1.141 -4.264 6.888 1.00 93.19 81 HIS A N 1
ATOM 655 C CA . HIS A 1 81 ? 0.247 -4.476 7.295 1.00 93.19 81 HIS A CA 1
ATOM 656 C C . HIS A 1 81 ? 1.040 -5.096 6.145 1.00 93.19 81 HIS A C 1
ATOM 658 O O . HIS A 1 81 ? 0.539 -5.987 5.455 1.00 93.19 81 HIS A O 1
ATOM 664 N N . GLN A 1 82 ? 2.298 -4.686 5.992 1.00 91.88 82 GLN A N 1
ATOM 665 C CA . GLN A 1 82 ? 3.207 -5.237 4.989 1.00 91.88 82 GLN A CA 1
ATOM 666 C C . GLN A 1 82 ? 3.378 -6.755 5.147 1.00 91.88 82 GLN A C 1
ATOM 668 O O . GLN A 1 82 ? 3.368 -7.489 4.161 1.00 91.88 82 GLN A O 1
ATOM 673 N N . SER A 1 83 ? 3.484 -7.239 6.388 1.00 92.50 83 SER A N 1
ATOM 674 C CA . SER A 1 83 ? 3.546 -8.674 6.687 1.00 92.50 83 SER A CA 1
ATOM 675 C C . SER A 1 83 ? 2.265 -9.395 6.268 1.00 92.50 83 SER A C 1
ATOM 677 O O . SER A 1 83 ? 2.330 -10.405 5.580 1.00 92.50 83 SER A O 1
ATOM 679 N N . CYS A 1 84 ? 1.093 -8.852 6.605 1.00 92.56 84 CYS A N 1
ATOM 680 C CA . CYS A 1 84 ? -0.187 -9.451 6.231 1.00 92.56 84 CYS A CA 1
ATOM 681 C C . CYS A 1 84 ? -0.403 -9.492 4.712 1.00 92.56 84 CYS A C 1
ATOM 683 O O . CYS A 1 84 ? -0.956 -10.470 4.213 1.00 92.56 84 CYS A O 1
ATOM 685 N N . LEU A 1 85 ? 0.032 -8.460 3.981 1.00 91.06 85 LEU A N 1
ATOM 686 C CA . LEU A 1 85 ? -0.012 -8.460 2.520 1.00 91.06 85 LEU A CA 1
ATOM 687 C C . LEU A 1 85 ? 0.863 -9.582 1.948 1.00 91.06 85 LEU A C 1
ATOM 689 O O . LEU A 1 85 ? 0.378 -10.375 1.150 1.00 91.06 85 LEU A O 1
ATOM 693 N N . ARG A 1 86 ? 2.108 -9.700 2.423 1.00 89.69 86 ARG A N 1
ATOM 694 C CA . ARG A 1 86 ? 3.055 -10.734 1.981 1.00 89.69 86 ARG A CA 1
ATOM 695 C C . ARG A 1 86 ? 2.530 -12.151 2.211 1.00 89.69 86 ARG A C 1
ATOM 697 O O . ARG A 1 86 ? 2.617 -12.987 1.320 1.00 89.69 86 ARG A O 1
ATOM 704 N N . GLU A 1 87 ? 1.976 -12.427 3.389 1.00 89.06 87 GLU A N 1
ATOM 705 C CA . GLU A 1 87 ? 1.383 -13.741 3.678 1.00 89.06 87 GLU A CA 1
ATOM 706 C C . GLU A 1 87 ? 0.186 -14.032 2.760 1.00 89.06 87 GLU A C 1
ATOM 708 O O . GLU A 1 87 ? 0.023 -15.150 2.273 1.00 89.06 87 GLU A O 1
ATOM 713 N N . SER A 1 88 ? -0.631 -13.013 2.469 1.00 87.06 88 SER A N 1
ATOM 714 C CA . SER A 1 88 ? -1.740 -13.145 1.522 1.00 87.06 88 SER A CA 1
ATOM 715 C C . SER A 1 88 ? -1.264 -13.436 0.097 1.00 87.06 88 SER A C 1
ATOM 717 O O . SER A 1 88 ? -1.913 -14.211 -0.603 1.00 87.06 88 SER A O 1
ATOM 719 N N . GLU A 1 89 ? -0.170 -12.817 -0.346 1.00 87.94 89 GLU A N 1
ATOM 720 C CA . GLU A 1 89 ? 0.439 -13.075 -1.655 1.00 87.94 89 GLU A CA 1
ATOM 721 C C . GLU A 1 89 ? 0.976 -14.508 -1.732 1.00 87.94 89 GLU A C 1
ATOM 723 O O . GLU A 1 89 ? 0.695 -15.210 -2.697 1.00 87.94 89 GLU A O 1
ATOM 728 N N . LEU A 1 90 ? 1.676 -14.977 -0.692 1.00 85.25 90 LEU A N 1
ATOM 729 C CA . LEU A 1 90 ? 2.218 -16.341 -0.621 1.00 85.25 90 LEU A CA 1
ATOM 730 C C . LEU A 1 90 ? 1.132 -17.423 -0.645 1.00 85.25 90 LEU A C 1
ATOM 732 O O . LEU A 1 90 ? 1.352 -18.513 -1.173 1.00 85.25 90 LEU A O 1
ATOM 736 N N . ALA A 1 91 ? -0.036 -17.135 -0.070 1.00 80.88 91 ALA A N 1
ATOM 737 C CA . ALA A 1 91 ? -1.183 -18.035 -0.112 1.00 80.88 91 ALA A CA 1
ATOM 738 C C . ALA A 1 91 ? -1.848 -18.095 -1.502 1.00 80.88 91 ALA A C 1
ATOM 740 O O . ALA A 1 91 ? -2.600 -19.033 -1.783 1.00 80.88 91 ALA A O 1
ATOM 741 N N . CYS A 1 92 ? -1.591 -17.113 -2.373 1.00 76.00 92 CYS A N 1
ATOM 742 C CA . CYS A 1 92 ? -2.143 -17.064 -3.717 1.00 76.00 92 CYS A CA 1
ATOM 743 C C . CYS A 1 92 ? -1.230 -17.804 -4.706 1.00 76.00 92 CYS A C 1
ATOM 745 O O . CYS A 1 92 ? -0.021 -17.605 -4.740 1.00 76.00 92 CYS A O 1
ATOM 747 N N . GLN A 1 93 ? -1.813 -18.663 -5.543 1.00 68.19 93 GLN A N 1
ATOM 748 C CA . GLN A 1 93 ? -1.082 -19.346 -6.623 1.00 68.19 93 GLN A CA 1
ATOM 749 C C . GLN A 1 93 ? -1.021 -18.516 -7.914 1.00 68.19 93 GLN A C 1
ATOM 751 O O . GLN A 1 93 ? -0.365 -18.922 -8.876 1.00 68.19 93 GLN A O 1
ATOM 756 N N . ASP A 1 94 ? -1.743 -17.396 -7.953 1.00 63.16 94 ASP A N 1
ATOM 757 C CA . ASP A 1 94 ? -1.782 -16.511 -9.108 1.00 63.16 94 ASP A CA 1
ATO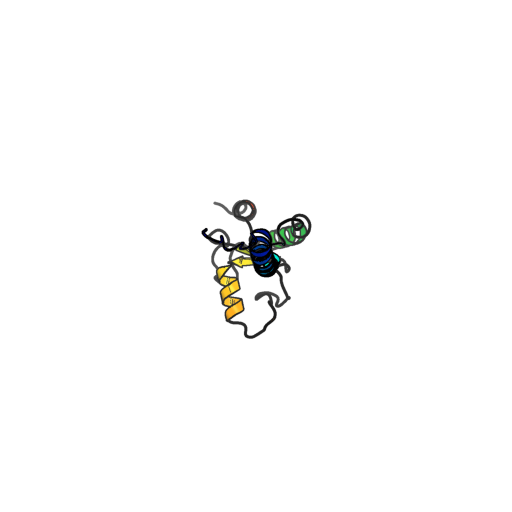M 758 C C . ASP A 1 94 ? -0.461 -15.742 -9.246 1.00 63.16 94 ASP A C 1
ATOM 760 O O . ASP A 1 94 ? 0.206 -15.438 -8.256 1.00 63.16 94 ASP A O 1
ATOM 764 N N . ARG A 1 95 ? -0.063 -15.447 -10.486 1.00 63.25 95 ARG A N 1
ATOM 765 C CA . ARG A 1 95 ? 1.155 -14.671 -10.756 1.00 63.25 95 ARG A CA 1
ATOM 766 C C . ARG A 1 95 ? 0.918 -13.166 -10.651 1.00 63.25 95 ARG A C 1
ATOM 768 O O . ARG A 1 95 ? 1.891 -12.429 -10.501 1.00 63.25 95 ARG A O 1
ATOM 775 N N . ASP A 1 96 ? -0.339 -12.731 -10.710 1.00 75.50 96 ASP A N 1
ATOM 776 C CA . ASP A 1 96 ? -0.711 -11.319 -10.664 1.00 75.50 96 ASP A CA 1
ATOM 777 C C . ASP A 1 96 ? -1.052 -10.866 -9.234 1.00 75.50 96 ASP A C 1
ATOM 779 O O . ASP A 1 96 ? -1.808 -11.513 -8.507 1.00 75.50 96 ASP A O 1
ATOM 783 N N . ALA A 1 97 ? -0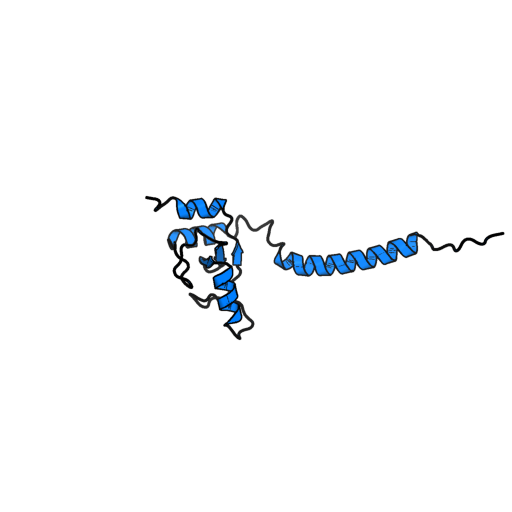.522 -9.708 -8.826 1.00 83.56 97 ALA A N 1
ATOM 784 C CA . ALA A 1 97 ? -0.780 -9.126 -7.510 1.00 83.56 97 ALA A CA 1
ATOM 785 C C . ALA A 1 97 ? -2.218 -8.580 -7.418 1.00 83.56 97 ALA A C 1
ATOM 787 O O . ALA A 1 97 ? -2.524 -7.499 -7.928 1.00 83.56 97 ALA A O 1
ATOM 788 N N . THR A 1 98 ? -3.111 -9.326 -6.758 1.00 89.62 98 THR A N 1
ATOM 789 C CA . THR A 1 98 ? -4.523 -8.945 -6.563 1.00 89.62 98 THR A CA 1
ATOM 790 C C . THR A 1 98 ? -4.848 -8.634 -5.109 1.00 89.62 98 THR A C 1
ATOM 792 O O . THR A 1 98 ? -4.489 -9.389 -4.207 1.00 89.62 98 THR A O 1
ATOM 795 N N . CYS A 1 99 ? -5.568 -7.538 -4.866 1.00 90.31 99 CYS A N 1
ATOM 796 C CA . CYS A 1 99 ? -5.880 -7.082 -3.519 1.00 90.31 99 CYS A CA 1
ATOM 797 C C . CYS A 1 99 ? -6.760 -8.119 -2.798 1.00 90.31 99 CYS A C 1
ATOM 799 O O . CYS A 1 99 ? -7.817 -8.472 -3.329 1.00 90.31 99 CYS A O 1
ATOM 801 N N . PRO A 1 100 ? -6.429 -8.535 -1.562 1.00 90.88 100 PRO A N 1
ATOM 802 C CA . PRO A 1 100 ? -7.219 -9.534 -0.839 1.00 90.88 100 PRO A CA 1
ATOM 803 C C . PRO A 1 100 ? -8.640 -9.073 -0.480 1.00 90.88 100 PRO A C 1
ATOM 805 O O . PRO A 1 100 ? -9.490 -9.898 -0.158 1.00 90.88 100 PRO A O 1
ATOM 808 N N . LEU A 1 101 ? -8.919 -7.766 -0.547 1.00 91.12 101 LEU A N 1
ATOM 809 C CA . LEU A 1 101 ? -10.206 -7.185 -0.151 1.00 91.12 101 LEU A CA 1
ATOM 810 C C . LEU A 1 101 ? -11.157 -6.985 -1.332 1.00 91.12 101 LEU A C 1
ATOM 812 O O . LEU A 1 101 ? -12.343 -7.282 -1.226 1.00 91.12 101 LEU A O 1
ATOM 816 N N . CYS A 1 102 ? -10.652 -6.489 -2.465 1.00 91.62 102 CYS A N 1
ATOM 817 C CA . CYS A 1 102 ? -11.483 -6.157 -3.629 1.00 91.62 102 CYS A CA 1
ATOM 818 C C . CYS A 1 102 ? -11.081 -6.868 -4.921 1.00 91.62 102 CYS A C 1
ATOM 820 O O . CYS A 1 102 ? -11.724 -6.653 -5.944 1.00 91.62 102 CYS A O 1
ATOM 822 N N . ARG A 1 103 ? -10.034 -7.704 -4.889 1.00 90.69 103 ARG A N 1
ATOM 823 C CA . ARG A 1 103 ? -9.516 -8.498 -6.020 1.00 90.69 103 ARG A CA 1
ATOM 824 C C . ARG A 1 103 ? -8.995 -7.687 -7.211 1.00 90.69 103 ARG A C 1
ATOM 826 O O . ARG A 1 103 ? -8.597 -8.267 -8.212 1.00 90.69 103 ARG A O 1
ATOM 833 N N . SER A 1 104 ? -8.963 -6.360 -7.113 1.00 90.19 104 SER A N 1
ATOM 834 C CA . SER A 1 104 ? -8.337 -5.499 -8.118 1.00 90.19 104 SER A CA 1
ATOM 835 C C . SER A 1 104 ? -6.828 -5.731 -8.151 1.00 90.19 104 SER A C 1
ATOM 837 O O . SER A 1 104 ? -6.219 -5.924 -7.096 1.00 90.19 104 SER A O 1
ATOM 839 N N . GLN A 1 105 ? -6.227 -5.661 -9.338 1.00 90.00 105 GLN A N 1
ATOM 840 C CA . GLN A 1 105 ? -4.773 -5.569 -9.462 1.00 90.00 105 GLN A CA 1
ATOM 841 C C . GLN A 1 105 ? -4.270 -4.322 -8.728 1.00 90.00 105 GLN A C 1
ATOM 843 O O . GLN A 1 105 ? -4.949 -3.289 -8.730 1.00 90.00 105 GLN A O 1
ATOM 848 N N . TYR A 1 106 ? -3.108 -4.417 -8.085 1.00 89.19 106 TYR A N 1
ATOM 849 C CA . TYR A 1 106 ? -2.555 -3.295 -7.335 1.00 89.19 106 TYR A CA 1
ATOM 850 C C . TYR A 1 106 ? -1.060 -3.097 -7.543 1.00 89.19 106 TYR A C 1
ATOM 852 O O . TYR A 1 106 ? -0.308 -4.016 -7.847 1.00 89.19 106 TYR A O 1
ATOM 860 N N . VAL A 1 107 ? -0.647 -1.865 -7.268 1.00 89.75 107 VAL A N 1
ATOM 861 C CA . VAL A 1 107 ? 0.705 -1.532 -6.819 1.00 89.75 107 VAL A CA 1
ATOM 862 C C . VAL A 1 107 ? 0.611 -1.039 -5.376 1.00 89.75 107 VAL A C 1
ATOM 864 O O . VAL A 1 107 ? -0.453 -0.578 -4.951 1.00 89.75 107 VAL A O 1
ATOM 867 N N . SER A 1 108 ? 1.679 -1.185 -4.597 1.00 89.44 108 SER A N 1
ATOM 868 C CA . SER A 1 108 ? 1.691 -0.837 -3.173 1.00 89.44 108 SER A CA 1
ATOM 869 C C . SER A 1 108 ? 2.809 0.137 -2.846 1.00 89.44 108 SER A C 1
ATOM 871 O O . SER A 1 108 ? 3.925 -0.022 -3.340 1.00 89.44 108 SER A O 1
ATOM 873 N N . VAL A 1 109 ? 2.531 1.078 -1.949 1.00 89.50 109 VAL A N 1
ATOM 874 C CA . VAL A 1 109 ? 3.528 2.006 -1.410 1.00 89.50 109 VAL A CA 1
ATOM 875 C C . VAL A 1 109 ? 3.564 1.920 0.116 1.00 89.50 109 VAL A C 1
ATOM 877 O O . VAL A 1 109 ? 2.503 1.795 0.738 1.00 89.50 109 VAL A O 1
ATOM 880 N N . PRO A 1 110 ? 4.753 1.964 0.745 1.00 89.19 110 PRO A N 1
ATOM 881 C CA . PRO A 1 110 ? 4.844 2.045 2.196 1.00 89.19 110 PRO A CA 1
ATOM 882 C C . PRO A 1 110 ? 4.292 3.390 2.672 1.00 89.19 110 PRO A C 1
ATOM 884 O O . PRO A 1 110 ? 4.564 4.436 2.079 1.00 89.19 110 PRO A O 1
ATOM 887 N N . VAL A 1 111 ? 3.516 3.369 3.753 1.00 84.38 111 VAL A N 1
ATOM 888 C CA . VAL A 1 111 ? 3.031 4.589 4.401 1.00 84.38 111 VAL A CA 1
ATOM 889 C C . VAL A 1 111 ? 4.067 5.006 5.449 1.00 84.38 111 VAL A C 1
ATOM 891 O O . VAL A 1 111 ? 4.297 4.246 6.390 1.00 84.38 111 VAL A O 1
ATOM 894 N N . PRO A 1 112 ? 4.707 6.183 5.322 1.00 77.31 112 PRO A N 1
ATOM 895 C CA . PRO A 1 112 ? 5.703 6.621 6.291 1.00 77.31 112 PRO A CA 1
ATOM 896 C C . PRO A 1 112 ? 5.065 6.869 7.664 1.00 77.31 112 PRO A C 1
ATOM 898 O O . PRO A 1 112 ? 3.925 7.331 7.763 1.00 77.31 112 PRO A O 1
ATOM 901 N N . ASP A 1 113 ? 5.825 6.635 8.736 1.00 72.06 113 ASP A N 1
ATOM 902 C CA . ASP A 1 113 ? 5.356 6.791 10.123 1.00 72.06 113 ASP A CA 1
ATOM 903 C C . ASP A 1 113 ? 4.768 8.179 10.426 1.00 72.06 113 ASP A C 1
ATOM 905 O O . ASP A 1 113 ? 3.828 8.306 11.217 1.00 72.06 113 ASP A O 1
ATOM 909 N N . SER A 1 114 ? 5.291 9.223 9.777 1.00 68.75 114 SER A N 1
ATOM 910 C CA . SER A 1 114 ? 4.783 10.595 9.882 1.00 68.75 114 SER A CA 1
ATOM 911 C C . SER A 1 114 ? 3.356 10.735 9.342 1.00 68.75 114 SER A C 1
ATOM 913 O O . SER A 1 114 ? 2.546 11.440 9.942 1.00 68.75 114 SER A O 1
ATOM 915 N N . ALA A 1 115 ? 3.014 10.027 8.262 1.00 68.75 115 ALA A N 1
ATOM 916 C CA . ALA A 1 115 ? 1.670 10.002 7.688 1.00 68.75 115 ALA A CA 1
ATOM 917 C C . ALA A 1 115 ? 0.718 9.099 8.489 1.00 68.75 115 ALA A C 1
ATOM 919 O O . ALA A 1 115 ? -0.472 9.398 8.596 1.00 68.75 115 ALA A O 1
ATOM 920 N N . LEU A 1 116 ? 1.231 8.046 9.138 1.00 65.12 116 LEU A N 1
ATOM 921 C CA . LEU A 1 116 ? 0.446 7.227 10.070 1.00 65.12 116 LEU A CA 1
ATOM 922 C C . LEU A 1 116 ? -0.046 8.028 11.281 1.00 65.12 116 LEU A C 1
ATOM 924 O O . LEU A 1 116 ? -1.084 7.696 11.849 1.00 65.12 116 LEU A O 1
ATOM 928 N N . LEU A 1 117 ? 0.634 9.115 11.661 1.00 62.31 117 LEU A N 1
ATOM 929 C CA . LEU A 1 117 ? 0.158 10.000 12.726 1.00 62.31 117 LEU A CA 1
ATOM 930 C C . LEU A 1 117 ? -1.184 10.669 12.387 1.00 62.31 117 LEU A C 1
ATOM 932 O O . LEU A 1 117 ? -2.009 10.835 13.283 1.00 62.31 117 LEU A O 1
ATOM 936 N N . ALA A 1 118 ? -1.441 10.983 11.112 1.00 62.31 118 ALA A N 1
ATOM 937 C CA . ALA A 1 118 ? -2.731 11.519 10.667 1.00 62.31 118 ALA A CA 1
ATOM 938 C C . ALA A 1 118 ? -3.876 10.502 10.835 1.00 62.31 118 ALA A C 1
ATOM 940 O O . ALA A 1 118 ? -4.998 10.887 11.154 1.00 62.31 118 ALA A O 1
ATOM 941 N N . TYR A 1 119 ? -3.582 9.205 10.693 1.00 59.06 119 TYR A N 1
ATOM 942 C CA . TYR A 1 119 ? -4.525 8.125 11.006 1.00 59.06 119 TYR A CA 1
ATOM 943 C C . TYR A 1 119 ? -4.672 7.908 12.526 1.00 59.06 119 TYR A C 1
ATOM 945 O O . TYR A 1 119 ? -5.750 7.574 13.006 1.00 59.06 119 TYR A O 1
ATOM 953 N N . ARG A 1 120 ? -3.611 8.140 13.315 1.00 60.94 120 ARG A N 1
ATOM 954 C CA . ARG A 1 120 ? -3.591 7.931 14.778 1.00 60.94 120 ARG A CA 1
ATOM 955 C C . ARG A 1 120 ? -4.358 8.996 15.582 1.00 60.94 120 ARG A C 1
ATOM 957 O O . ARG A 1 120 ? -4.827 8.691 16.674 1.00 60.94 120 ARG A O 1
ATOM 964 N N . THR A 1 121 ? -4.481 10.233 15.098 1.00 53.16 121 THR A N 1
ATOM 965 C CA . THR A 1 121 ? -4.952 11.377 15.913 1.00 53.16 121 THR A CA 1
ATOM 966 C C . THR A 1 121 ? -6.470 11.544 16.022 1.00 53.16 121 THR A C 1
ATOM 968 O O . THR A 1 121 ? -6.914 12.378 16.808 1.00 53.16 121 THR A O 1
ATOM 971 N N . ARG A 1 122 ? -7.290 10.757 15.312 1.00 51.56 122 ARG A N 1
ATOM 972 C CA . ARG A 1 122 ? -8.761 10.902 15.361 1.00 51.56 122 ARG A CA 1
ATOM 973 C C . ARG A 1 122 ? -9.470 10.117 16.473 1.00 51.56 122 ARG A C 1
ATOM 975 O O . ARG A 1 122 ? -10.598 10.468 16.796 1.00 51.56 122 ARG A O 1
ATOM 982 N N . TYR A 1 123 ? -8.817 9.124 17.086 1.00 48.66 123 TYR A N 1
ATOM 983 C CA . TYR A 1 123 ? -9.425 8.265 18.122 1.00 48.66 123 TYR A CA 1
ATOM 984 C C . TYR A 1 123 ? -8.466 7.878 19.265 1.00 48.66 123 TYR A C 1
ATOM 986 O O . TYR A 1 123 ? -8.623 6.834 19.896 1.00 48.66 123 TYR A O 1
ATOM 994 N N . GLY A 1 124 ? -7.466 8.715 19.555 1.00 44.81 124 GLY A N 1
ATOM 995 C CA . GLY A 1 124 ? -6.693 8.606 20.794 1.00 44.81 124 GLY A CA 1
ATOM 996 C C . GLY A 1 124 ? -7.480 9.188 21.968 1.00 44.81 124 GLY A C 1
ATOM 997 O O . GLY A 1 124 ? -7.558 10.408 22.093 1.00 44.81 124 GLY A O 1
ATOM 998 N N . SER A 1 125 ? -8.044 8.310 22.802 1.00 42.31 125 SER A N 1
ATOM 999 C CA . SER A 1 125 ? -8.422 8.594 24.199 1.00 42.31 125 SER A CA 1
ATOM 1000 C C . SER A 1 125 ? -7.518 7.775 25.106 1.00 42.31 125 SER A C 1
ATOM 1002 O O . SER A 1 125 ? -7.292 6.595 24.753 1.00 42.31 125 SER A O 1
#

Foldseek 3Di:
DDDDPCPPVVVVVVVVVVVVVVVVVVVVVVCVVVVVPPPCPVVCPVLQVLLVVVLDQAAPQPRHGPLPAWWKAKSNSDIHHPVSLVVVVVVDPDPFRADPPPRDGTDIDTDDNVNVVVSVPPDDD

Secondary structure (DSSP, 8-state):
--------HHHHHHHHHHHHHHHHHHHHHHHHHHTTSSS-HHHHHHHHHHHHHHT--B-TTT-SBGGGS-EEEETTS-EEEHHHHHHHHHH---SS-B-TTT--B--EEEPPHHHHHHHHTTS--

Radius of gyration: 22.96 Å; chains: 1; bounding box: 79×33×45 Å